Protein AF-A0A963Q8H7-F1 (afdb_monomer_lite)

Structure (mmCIF, N/CA/C/O backbone):
data_AF-A0A963Q8H7-F1
#
_entry.id   AF-A0A963Q8H7-F1
#
loop_
_atom_site.group_PDB
_atom_site.id
_atom_site.type_symbol
_atom_site.label_atom_id
_atom_site.label_alt_id
_atom_site.label_comp_id
_atom_site.label_asym_id
_atom_site.label_entity_id
_atom_site.label_seq_id
_atom_site.pdbx_PDB_ins_code
_atom_site.Cartn_x
_atom_site.Cartn_y
_atom_site.Cartn_z
_atom_site.occupancy
_atom_site.B_iso_or_equiv
_atom_site.auth_seq_id
_atom_site.auth_comp_id
_atom_site.auth_asym_id
_atom_site.auth_atom_id
_atom_site.pdbx_PDB_model_num
ATOM 1 N N . ALA A 1 1 ? 21.797 20.733 -35.782 1.00 61.09 1 ALA A N 1
ATOM 2 C CA . ALA A 1 1 ? 21.033 19.573 -36.287 1.00 61.09 1 ALA A CA 1
ATOM 3 C C . ALA A 1 1 ? 20.189 19.011 -35.148 1.00 61.09 1 ALA A C 1
ATOM 5 O O . ALA A 1 1 ? 20.706 18.896 -34.045 1.00 61.09 1 ALA A O 1
ATOM 6 N N . ARG A 1 2 ? 18.904 18.717 -35.375 1.00 67.19 2 ARG A N 1
ATOM 7 C CA . ARG A 1 2 ? 18.070 17.967 -34.422 1.00 67.19 2 ARG A CA 1
ATOM 8 C C . ARG A 1 2 ? 18.107 16.502 -34.843 1.00 67.19 2 ARG A C 1
ATOM 10 O O . ARG A 1 2 ? 17.808 16.221 -35.997 1.00 67.19 2 ARG A O 1
ATOM 17 N N . TYR A 1 3 ? 18.471 15.603 -33.937 1.00 66.19 3 TYR A N 1
ATOM 18 C CA . TYR A 1 3 ? 18.352 14.163 -34.153 1.00 66.19 3 TYR A CA 1
ATOM 19 C C . TYR A 1 3 ? 17.286 13.600 -33.209 1.00 66.19 3 TYR A C 1
ATOM 21 O O . TYR A 1 3 ? 16.987 14.189 -32.169 1.00 66.19 3 TYR A O 1
ATOM 29 N N . ARG A 1 4 ? 16.660 12.496 -33.613 1.00 74.50 4 ARG A N 1
ATOM 30 C CA . ARG A 1 4 ? 15.616 11.800 -32.858 1.00 74.50 4 ARG A CA 1
ATOM 31 C C . ARG A 1 4 ? 16.001 10.330 -32.808 1.00 74.50 4 ARG A C 1
ATOM 33 O O . ARG A 1 4 ? 16.216 9.732 -33.856 1.00 74.50 4 ARG A O 1
ATOM 40 N N . VAL A 1 5 ? 16.055 9.769 -31.606 1.00 76.94 5 VAL A N 1
ATOM 41 C CA . VAL A 1 5 ? 16.285 8.340 -31.380 1.00 76.94 5 VAL A CA 1
ATOM 42 C C . VAL A 1 5 ? 15.035 7.775 -30.724 1.00 76.94 5 VAL A C 1
ATOM 44 O O . VAL A 1 5 ? 14.536 8.333 -29.748 1.00 76.94 5 VAL A O 1
ATOM 47 N N . SER A 1 6 ? 14.499 6.697 -31.288 1.00 81.50 6 SER A N 1
ATOM 48 C CA . SER A 1 6 ? 13.361 5.976 -30.721 1.00 81.50 6 SER A CA 1
ATOM 49 C C . SER A 1 6 ? 13.864 4.696 -30.076 1.00 81.50 6 SER A C 1
ATOM 51 O O . SER A 1 6 ? 14.460 3.854 -30.744 1.00 81.50 6 SER A O 1
ATOM 53 N N . VAL A 1 7 ? 13.614 4.559 -28.777 1.00 82.88 7 VAL A N 1
ATOM 54 C CA . VAL A 1 7 ? 14.082 3.433 -27.968 1.00 82.88 7 VAL A CA 1
ATOM 55 C C . VAL A 1 7 ? 12.879 2.752 -27.352 1.00 82.88 7 VAL A C 1
ATOM 57 O O . VAL A 1 7 ? 11.980 3.408 -26.829 1.00 82.88 7 VAL A O 1
ATOM 60 N N . ARG A 1 8 ? 12.854 1.423 -27.429 1.00 85.00 8 ARG A N 1
ATOM 61 C CA . ARG A 1 8 ? 11.853 0.617 -26.741 1.00 85.00 8 ARG A CA 1
ATOM 62 C C . ARG A 1 8 ? 12.392 0.266 -25.366 1.00 85.00 8 ARG A C 1
ATOM 64 O O . ARG A 1 8 ? 13.394 -0.434 -25.275 1.00 85.00 8 ARG A O 1
ATOM 71 N N . LEU A 1 9 ? 11.711 0.724 -24.323 1.00 86.56 9 LEU A N 1
ATOM 72 C CA . LEU A 1 9 ? 12.026 0.331 -22.956 1.00 86.56 9 LEU A CA 1
ATOM 73 C C . LEU A 1 9 ? 11.605 -1.133 -22.736 1.00 86.56 9 LEU A C 1
ATOM 75 O O . LEU A 1 9 ? 10.442 -1.471 -22.996 1.00 86.56 9 LEU A O 1
ATOM 79 N N . PRO A 1 10 ? 12.525 -2.019 -22.312 1.00 84.50 10 PRO A N 1
ATOM 80 C CA . PRO A 1 10 ? 12.172 -3.360 -21.868 1.00 84.50 10 PRO A CA 1
ATOM 81 C C . PRO A 1 10 ? 11.196 -3.327 -20.689 1.00 84.50 10 PRO A C 1
ATOM 83 O O . PRO A 1 10 ? 11.166 -2.380 -19.904 1.00 84.50 10 PRO A O 1
ATOM 86 N N . ALA A 1 11 ? 10.410 -4.391 -20.539 1.00 81.81 11 ALA A N 1
ATOM 87 C CA . ALA A 1 11 ? 9.675 -4.598 -19.298 1.00 81.81 11 ALA A CA 1
ATOM 88 C C . ALA A 1 11 ? 10.663 -4.865 -18.148 1.00 81.81 11 ALA A C 1
ATOM 90 O O . ALA A 1 11 ? 11.698 -5.495 -18.361 1.00 81.81 11 ALA A O 1
ATOM 91 N N . ASN A 1 12 ? 10.304 -4.446 -16.932 1.00 80.62 12 ASN A N 1
ATOM 92 C CA . ASN A 1 12 ? 11.061 -4.700 -15.696 1.00 80.62 12 ASN A CA 1
ATOM 93 C C . ASN A 1 12 ? 12.449 -4.051 -15.630 1.00 80.62 12 ASN A C 1
ATOM 95 O O . ASN A 1 12 ? 13.342 -4.583 -14.966 1.00 80.62 12 ASN A O 1
ATOM 99 N N . LEU A 1 13 ? 12.616 -2.892 -16.273 1.00 87.81 13 LEU A N 1
ATOM 100 C CA . LEU A 1 13 ? 13.771 -2.043 -15.999 1.00 87.81 13 LEU A CA 1
ATOM 101 C C . LEU A 1 13 ? 13.852 -1.719 -14.510 1.00 87.81 13 LEU A C 1
ATOM 103 O O . LEU A 1 13 ? 12.840 -1.594 -13.812 1.00 87.81 13 LEU A O 1
ATOM 107 N N . ASN A 1 14 ? 15.078 -1.621 -14.034 1.00 86.31 14 ASN A N 1
ATOM 108 C CA . ASN A 1 14 ? 15.411 -1.292 -12.667 1.00 86.31 14 ASN A CA 1
ATOM 109 C C . ASN A 1 14 ? 16.048 0.085 -12.623 1.00 86.31 14 ASN A C 1
ATOM 111 O O . ASN A 1 14 ? 16.581 0.582 -13.618 1.00 86.31 14 ASN A O 1
ATOM 115 N N . ASP A 1 15 ? 16.010 0.666 -11.434 1.00 88.94 15 ASP A N 1
ATOM 116 C CA . ASP A 1 15 ? 16.819 1.833 -11.145 1.00 88.94 15 ASP A CA 1
ATOM 117 C C . ASP A 1 15 ? 18.302 1.523 -11.401 1.00 88.94 15 ASP A C 1
ATOM 119 O O . ASP A 1 15 ? 18.790 0.440 -11.059 1.00 88.94 15 ASP A O 1
ATOM 123 N N . GLY A 1 16 ? 18.989 2.444 -12.074 1.00 90.62 16 GLY A N 1
ATOM 124 C CA . GLY A 1 16 ? 20.396 2.319 -12.441 1.00 90.62 16 GLY A CA 1
ATOM 125 C C . GLY A 1 16 ? 20.690 1.443 -13.663 1.00 90.62 16 GLY A C 1
ATOM 126 O O . GLY A 1 16 ? 21.853 1.360 -14.062 1.00 90.62 16 GLY A O 1
ATOM 127 N N . ASP A 1 17 ? 19.691 0.808 -14.290 1.00 91.19 17 ASP A N 1
ATOM 128 C CA . ASP A 1 17 ? 19.922 0.057 -15.529 1.00 91.19 17 ASP A CA 1
ATOM 129 C C . ASP A 1 17 ? 20.422 1.001 -16.644 1.00 91.19 17 ASP A C 1
ATOM 131 O O . ASP A 1 17 ? 19.968 2.140 -16.782 1.00 91.19 17 ASP A O 1
ATOM 135 N N . VAL A 1 18 ? 21.353 0.513 -17.471 1.00 92.56 18 VAL A N 1
ATOM 136 C CA . VAL A 1 18 ? 21.887 1.250 -18.626 1.00 92.56 18 VAL A CA 1
ATOM 137 C C . VAL A 1 18 ? 21.478 0.544 -19.909 1.00 92.56 18 VAL A C 1
ATOM 139 O O . VAL A 1 18 ? 21.822 -0.616 -20.140 1.00 92.56 18 VAL A O 1
ATOM 142 N N . LEU A 1 19 ? 20.741 1.250 -20.763 1.00 90.69 19 LEU A N 1
ATOM 143 C CA . LEU A 1 19 ? 20.332 0.766 -22.074 1.00 90.69 19 LEU A CA 1
ATOM 144 C C . LEU A 1 19 ? 21.284 1.288 -23.142 1.00 90.69 19 LEU A C 1
ATOM 146 O O . LEU A 1 19 ? 21.326 2.488 -23.412 1.00 90.69 19 LEU A O 1
ATOM 150 N N . HIS A 1 20 ? 21.996 0.367 -23.786 1.00 89.88 20 HIS A N 1
ATOM 151 C CA . HIS A 1 20 ? 22.855 0.693 -24.913 1.00 89.88 20 HIS A CA 1
ATOM 152 C C . HIS A 1 20 ? 22.050 0.749 -26.215 1.00 89.88 20 HIS A C 1
ATOM 154 O O . HIS A 1 20 ? 21.402 -0.222 -26.617 1.00 89.88 20 HIS A O 1
ATOM 160 N N . VAL A 1 21 ? 22.122 1.884 -26.901 1.00 87.88 21 VAL A N 1
ATOM 161 C CA . VAL A 1 21 ? 21.469 2.126 -28.185 1.00 87.88 21 VAL A CA 1
ATOM 162 C C . VAL A 1 21 ? 22.545 2.384 -29.223 1.00 87.88 21 VAL A C 1
ATOM 164 O O . VAL A 1 21 ? 23.095 3.479 -29.321 1.00 87.88 21 VAL A O 1
ATOM 167 N N . GLY A 1 22 ? 22.848 1.352 -30.006 1.00 83.75 22 GLY A N 1
ATOM 168 C CA . GLY A 1 22 ? 23.806 1.453 -31.100 1.00 83.75 22 GLY A CA 1
ATOM 169 C C . GLY A 1 22 ? 23.342 2.401 -32.219 1.00 83.75 22 GLY A C 1
ATOM 170 O O . GLY A 1 22 ? 22.170 2.783 -32.285 1.00 83.75 22 GLY A O 1
ATOM 171 N N . PRO A 1 23 ? 24.248 2.760 -33.142 1.00 80.75 23 PRO A N 1
ATOM 172 C CA . PRO A 1 23 ? 23.927 3.636 -34.262 1.00 80.75 23 PRO A CA 1
ATOM 173 C C . PRO A 1 23 ? 22.827 3.036 -35.153 1.00 80.75 23 PRO A C 1
ATOM 175 O O . PRO A 1 23 ? 22.851 1.853 -35.501 1.00 80.75 23 PRO A O 1
ATOM 178 N N . GLN A 1 24 ? 21.869 3.869 -35.565 1.00 72.50 24 GLN A N 1
ATOM 179 C CA . GLN A 1 24 ? 20.769 3.484 -36.451 1.00 72.50 24 GLN A CA 1
ATOM 180 C C . GLN A 1 24 ? 21.033 3.971 -37.876 1.00 72.50 24 GLN A C 1
ATOM 182 O O . GLN A 1 24 ? 21.122 5.176 -38.137 1.00 72.50 24 GLN A O 1
ATOM 187 N N . ARG A 1 25 ? 21.098 3.027 -38.825 1.00 69.69 25 ARG A N 1
ATOM 188 C CA . ARG A 1 25 ? 21.249 3.330 -40.256 1.00 69.69 25 ARG A CA 1
ATOM 189 C C . ARG A 1 25 ? 20.146 4.297 -40.708 1.00 69.69 25 ARG A C 1
ATOM 191 O O . ARG A 1 25 ? 18.968 3.986 -40.584 1.00 69.69 25 ARG A O 1
ATOM 198 N N . GLY A 1 26 ? 20.541 5.460 -41.229 1.00 67.25 26 GLY A N 1
ATOM 199 C CA . GLY A 1 26 ? 19.621 6.490 -41.728 1.00 67.25 26 GLY A CA 1
ATOM 200 C C . GLY A 1 26 ? 19.047 7.452 -40.676 1.00 67.25 26 GLY A C 1
ATOM 201 O O . GLY A 1 26 ? 18.290 8.338 -41.059 1.00 67.25 26 GLY A O 1
ATOM 202 N N . ALA A 1 27 ? 19.407 7.324 -39.389 1.00 67.06 27 ALA A N 1
ATOM 203 C CA . ALA A 1 27 ? 18.910 8.205 -38.319 1.00 67.06 27 ALA A CA 1
ATOM 204 C C . ALA A 1 27 ? 20.017 8.806 -37.431 1.00 67.06 27 ALA A C 1
ATOM 206 O O . ALA A 1 27 ? 20.005 10.010 -37.181 1.00 67.06 27 ALA A O 1
ATOM 207 N N . SER A 1 28 ? 20.978 7.996 -36.967 1.00 67.56 28 SER A N 1
ATOM 208 C CA . SER A 1 28 ? 22.101 8.448 -36.131 1.00 67.56 28 SER A CA 1
ATOM 209 C C . SER A 1 28 ? 23.334 7.572 -36.349 1.00 67.56 28 SER A C 1
ATOM 211 O O . SER A 1 28 ? 23.240 6.346 -36.360 1.00 67.56 28 SER A O 1
ATOM 213 N N . THR A 1 29 ? 24.501 8.198 -36.486 1.00 74.94 29 THR A N 1
ATOM 214 C CA . THR A 1 29 ? 25.810 7.522 -36.518 1.00 74.94 29 THR A CA 1
ATOM 215 C C . THR A 1 29 ? 26.434 7.372 -35.128 1.00 74.94 29 THR A C 1
ATOM 217 O O . THR A 1 29 ? 27.508 6.788 -35.010 1.00 74.94 29 THR A O 1
ATOM 220 N N . VAL A 1 30 ? 25.779 7.889 -34.084 1.00 82.44 30 VAL A N 1
ATOM 221 C CA . VAL A 1 30 ? 26.279 7.935 -32.706 1.00 82.44 30 VAL A CA 1
ATOM 222 C C . VAL A 1 30 ? 25.540 6.897 -31.863 1.00 82.44 30 VAL A C 1
ATOM 224 O O . VAL A 1 30 ? 24.318 6.775 -31.964 1.00 82.44 30 VAL A O 1
ATOM 227 N N . ALA A 1 31 ? 26.289 6.148 -31.053 1.00 85.50 31 ALA A N 1
ATOM 228 C CA . ALA A 1 31 ? 25.726 5.281 -30.025 1.00 85.50 31 ALA A CA 1
ATOM 229 C C . ALA A 1 31 ? 25.378 6.100 -28.773 1.00 85.50 31 ALA A C 1
ATOM 231 O O . ALA A 1 31 ? 26.067 7.069 -28.451 1.00 85.50 31 ALA A O 1
ATOM 232 N N . HIS A 1 32 ? 24.330 5.701 -28.063 1.00 86.56 32 HIS A N 1
ATOM 233 C CA . HIS A 1 32 ? 23.872 6.362 -26.849 1.00 86.56 32 HIS A CA 1
ATOM 234 C C . HIS A 1 32 ? 23.721 5.354 -25.718 1.00 86.56 32 HIS A C 1
ATOM 236 O O . HIS A 1 32 ? 23.160 4.281 -25.925 1.00 86.56 32 HIS A O 1
ATOM 242 N N . ASP A 1 33 ? 24.146 5.749 -24.525 1.00 91.19 33 ASP A N 1
ATOM 243 C CA . ASP A 1 33 ? 23.824 5.048 -23.291 1.00 91.19 33 ASP A CA 1
ATOM 244 C C . ASP A 1 33 ? 22.714 5.815 -22.577 1.00 91.19 33 ASP A C 1
ATOM 246 O O . ASP A 1 33 ? 22.796 7.031 -22.384 1.00 91.19 33 ASP A O 1
ATOM 250 N N . ILE A 1 34 ? 21.640 5.111 -22.234 1.00 90.38 34 ILE A N 1
ATOM 251 C CA . ILE A 1 34 ? 20.488 5.679 -21.538 1.00 90.38 34 ILE A CA 1
ATOM 252 C C . ILE A 1 34 ? 20.473 5.115 -20.129 1.00 90.38 34 ILE A C 1
ATOM 254 O O . ILE A 1 34 ? 20.255 3.921 -19.942 1.00 90.38 34 ILE A O 1
ATOM 258 N N . HIS A 1 35 ? 20.679 5.991 -19.152 1.00 93.25 35 HIS A N 1
ATOM 259 C CA . HIS A 1 35 ? 20.573 5.662 -17.738 1.00 93.25 35 HIS A CA 1
ATOM 260 C C . HIS A 1 35 ? 19.110 5.727 -17.303 1.00 93.25 35 HIS A C 1
ATOM 262 O O . HIS A 1 35 ? 18.417 6.709 -17.580 1.00 93.25 35 HIS A O 1
ATOM 268 N N . VAL A 1 36 ? 18.642 4.672 -16.646 1.00 92.31 36 VAL A N 1
ATOM 269 C CA . VAL A 1 36 ? 17.283 4.578 -16.122 1.00 92.31 36 VAL A CA 1
ATOM 270 C C . VAL A 1 36 ? 17.281 4.993 -14.657 1.00 92.31 36 VAL A C 1
ATOM 272 O O . VAL A 1 36 ? 18.035 4.451 -13.856 1.00 92.31 36 VAL A O 1
ATOM 275 N N . GLU A 1 37 ? 16.394 5.920 -14.316 1.00 92.19 37 GLU A N 1
ATOM 276 C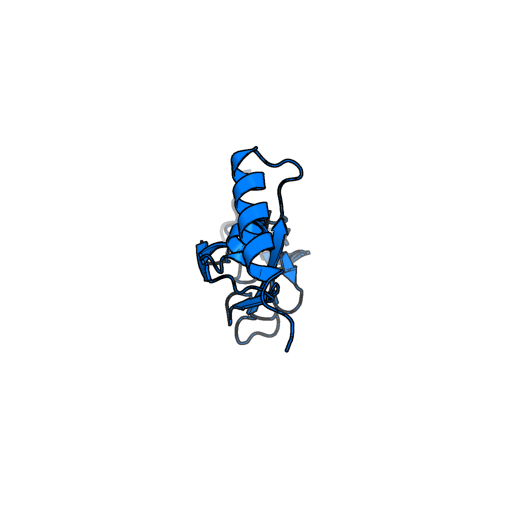 CA . GLU A 1 37 ? 16.085 6.293 -12.938 1.00 92.19 37 GLU A CA 1
ATOM 277 C C . GLU A 1 37 ? 14.611 5.979 -12.670 1.00 92.19 37 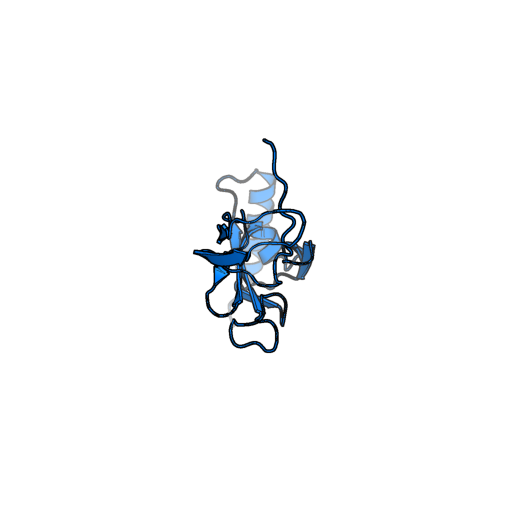GLU A C 1
ATOM 279 O O . GLU A 1 37 ? 13.726 6.371 -13.443 1.00 92.19 37 GLU A O 1
ATOM 284 N N . VAL A 1 38 ? 14.339 5.242 -11.596 1.00 89.62 38 VAL A N 1
ATOM 285 C CA . VAL A 1 38 ? 12.981 4.927 -11.152 1.00 89.62 38 VAL A CA 1
ATOM 286 C C . VAL A 1 38 ? 12.622 5.861 -10.010 1.00 89.62 38 VAL A C 1
ATOM 288 O O . VAL A 1 38 ? 13.148 5.767 -8.905 1.00 89.62 38 VAL A O 1
ATOM 291 N N . LEU A 1 39 ? 11.670 6.750 -10.276 1.00 91.94 39 LEU A N 1
ATOM 292 C CA . LEU A 1 39 ? 11.205 7.693 -9.270 1.00 91.94 39 LEU A CA 1
ATOM 293 C C . LEU A 1 39 ? 10.453 6.973 -8.136 1.00 91.94 39 LEU A C 1
ATOM 295 O O . LEU A 1 39 ? 9.660 6.062 -8.410 1.00 91.94 39 LEU A O 1
ATOM 299 N N . PRO A 1 40 ? 10.627 7.407 -6.874 1.00 91.75 40 PRO A N 1
ATOM 300 C CA . PRO A 1 40 ? 9.867 6.873 -5.751 1.00 91.75 40 PRO A CA 1
ATOM 301 C C . PRO A 1 40 ? 8.357 7.026 -5.958 1.00 91.75 40 PRO A C 1
ATOM 303 O O . PRO A 1 40 ? 7.869 8.095 -6.330 1.00 91.75 40 PRO A O 1
ATOM 306 N N . HIS A 1 41 ? 7.602 5.968 -5.664 1.00 92.88 41 HIS A N 1
ATOM 307 C CA . HIS A 1 41 ? 6.143 6.019 -5.651 1.00 92.88 41 HIS A CA 1
ATOM 308 C C . HIS A 1 41 ? 5.625 6.310 -4.236 1.00 92.88 41 HIS A C 1
ATOM 310 O O . HIS A 1 41 ? 6.213 5.882 -3.246 1.00 92.88 41 HIS A O 1
ATOM 316 N N . ALA A 1 42 ? 4.490 7.009 -4.131 1.00 90.50 42 ALA A N 1
ATOM 317 C CA . ALA A 1 42 ? 3.960 7.498 -2.854 1.00 90.50 42 ALA A CA 1
ATOM 318 C C . ALA A 1 42 ? 3.638 6.388 -1.836 1.00 90.50 42 ALA A C 1
ATOM 320 O O . ALA A 1 42 ? 3.690 6.617 -0.632 1.00 90.50 42 ALA A O 1
ATOM 321 N N . SER A 1 43 ? 3.270 5.201 -2.319 1.00 91.12 43 SER A N 1
ATOM 322 C CA . SER A 1 43 ? 2.784 4.100 -1.477 1.00 91.12 43 SER A CA 1
ATOM 323 C C . SER A 1 43 ? 3.304 2.718 -1.864 1.00 91.12 43 SER A C 1
ATOM 325 O O . SER A 1 43 ? 2.971 1.753 -1.186 1.00 91.12 43 SER A O 1
ATOM 327 N N . LEU A 1 44 ? 4.077 2.599 -2.949 1.00 95.94 44 LEU A N 1
ATOM 328 C CA . LEU A 1 44 ? 4.559 1.312 -3.456 1.00 95.94 44 LEU A CA 1
ATOM 329 C C . LEU A 1 44 ? 6.079 1.353 -3.518 1.00 95.94 44 LEU A C 1
ATOM 331 O O . LEU A 1 44 ? 6.654 2.222 -4.164 1.00 95.94 44 LEU A O 1
ATOM 335 N N . VAL A 1 45 ? 6.722 0.403 -2.860 1.00 95.44 45 VAL A N 1
ATOM 336 C CA . VAL A 1 45 ? 8.174 0.261 -2.853 1.00 95.44 45 VAL A CA 1
ATOM 337 C C . VAL A 1 45 ? 8.500 -1.083 -3.472 1.00 95.44 45 VAL A C 1
ATOM 339 O O . VAL A 1 45 ? 7.963 -2.104 -3.052 1.00 95.44 45 VAL A O 1
ATOM 342 N N . ARG A 1 46 ? 9.340 -1.080 -4.504 1.00 93.31 46 ARG A N 1
ATOM 343 C CA . ARG A 1 46 ? 9.848 -2.308 -5.108 1.00 93.31 46 ARG A CA 1
ATOM 344 C C . ARG A 1 46 ? 11.101 -2.740 -4.354 1.00 93.31 46 ARG A C 1
ATOM 346 O O . ARG A 1 46 ? 12.030 -1.951 -4.233 1.00 93.31 46 ARG A O 1
ATOM 353 N N . GLU A 1 47 ? 11.107 -3.981 -3.898 1.00 92.19 47 GLU A N 1
ATOM 354 C CA . GLU A 1 47 ? 12.254 -4.643 -3.282 1.00 92.19 47 GLU A CA 1
ATOM 355 C C . GLU A 1 47 ? 13.079 -5.387 -4.357 1.00 92.19 47 GLU A C 1
ATOM 357 O O . GLU A 1 47 ? 12.601 -5.646 -5.471 1.00 92.19 47 GLU A O 1
ATOM 362 N N . ASP A 1 48 ? 14.323 -5.749 -4.032 1.00 88.19 48 ASP A N 1
ATOM 363 C CA . ASP A 1 48 ? 15.281 -6.339 -4.985 1.00 88.19 48 ASP A CA 1
ATOM 364 C C . ASP A 1 48 ? 14.829 -7.687 -5.574 1.00 88.19 48 ASP A C 1
ATOM 366 O O . ASP A 1 48 ? 15.121 -8.002 -6.733 1.00 88.19 48 ASP A O 1
ATOM 370 N N . ASP A 1 49 ? 14.087 -8.479 -4.798 1.00 90.69 49 ASP A N 1
ATOM 371 C CA . ASP A 1 49 ? 13.542 -9.778 -5.211 1.00 90.69 49 ASP A CA 1
ATOM 372 C C . ASP A 1 49 ? 12.293 -9.658 -6.109 1.00 90.69 49 ASP A C 1
ATOM 374 O O . ASP A 1 49 ? 11.782 -10.660 -6.613 1.00 90.69 49 ASP A O 1
ATOM 378 N N . GLY A 1 50 ? 11.827 -8.429 -6.353 1.00 92.06 50 GLY A N 1
ATOM 379 C CA . GLY A 1 50 ? 10.619 -8.120 -7.110 1.00 92.06 50 GLY A CA 1
ATOM 380 C C . GLY A 1 50 ? 9.373 -7.934 -6.245 1.00 92.06 50 GLY A C 1
ATOM 381 O O . GLY A 1 50 ? 8.343 -7.511 -6.779 1.00 92.06 50 GLY A O 1
ATOM 382 N N . THR A 1 51 ? 9.438 -8.199 -4.938 1.00 95.81 51 THR A N 1
ATOM 383 C CA . THR A 1 51 ? 8.332 -7.953 -4.008 1.00 95.81 51 THR A CA 1
ATOM 384 C C . THR A 1 51 ? 7.944 -6.478 -4.037 1.00 95.81 51 THR A C 1
ATOM 386 O O . THR A 1 51 ? 8.794 -5.591 -4.111 1.00 95.81 51 THR A O 1
ATOM 389 N N . VAL A 1 52 ? 6.643 -6.195 -3.985 1.00 96.62 52 VAL A N 1
ATOM 390 C CA . VAL A 1 52 ? 6.146 -4.821 -3.850 1.00 96.62 52 VAL A CA 1
ATOM 391 C C . VAL A 1 52 ? 5.608 -4.628 -2.448 1.00 96.62 52 VAL A C 1
ATOM 393 O O . VAL A 1 52 ? 4.619 -5.244 -2.065 1.00 96.62 52 VAL A O 1
ATOM 396 N N . ARG A 1 53 ? 6.229 -3.753 -1.670 1.00 97.69 53 ARG A N 1
ATOM 397 C CA . ARG A 1 53 ? 5.760 -3.391 -0.339 1.00 97.69 53 ARG A CA 1
ATOM 398 C C . ARG A 1 53 ? 4.864 -2.162 -0.406 1.00 97.69 53 ARG A C 1
ATOM 400 O O . ARG A 1 53 ? 5.193 -1.172 -1.055 1.00 97.69 53 ARG A O 1
ATOM 407 N N . CYS A 1 54 ? 3.736 -2.220 0.291 1.00 97.44 54 CYS A N 1
ATOM 408 C CA . CYS A 1 54 ? 2.802 -1.113 0.427 1.00 97.44 54 CYS A CA 1
ATOM 409 C C . CYS A 1 54 ? 2.461 -0.899 1.896 1.00 97.44 54 CYS A C 1
ATOM 411 O O . CYS A 1 54 ? 1.793 -1.734 2.498 1.00 97.44 54 CYS A O 1
ATOM 413 N N . GLU A 1 55 ? 2.907 0.210 2.476 1.00 97.00 55 GLU A N 1
ATOM 414 C CA . GLU A 1 55 ? 2.494 0.605 3.821 1.00 97.00 55 GLU A CA 1
ATOM 415 C C . GLU A 1 55 ? 1.297 1.549 3.720 1.00 97.00 55 GLU A C 1
ATOM 417 O O . GLU A 1 55 ? 1.378 2.606 3.091 1.00 97.00 55 GLU A O 1
ATOM 422 N N . LEU A 1 56 ? 0.170 1.149 4.307 1.00 96.12 56 LEU A N 1
ATOM 423 C CA . LEU A 1 56 ? -1.099 1.845 4.153 1.00 96.12 56 LEU A CA 1
ATOM 424 C C . LEU A 1 56 ? -1.678 2.210 5.524 1.00 96.12 56 LEU A C 1
ATOM 426 O O . LEU A 1 56 ? -2.164 1.332 6.245 1.00 96.12 56 LEU A O 1
ATOM 430 N N . PRO A 1 57 ? -1.662 3.500 5.897 1.00 96.44 57 PRO A N 1
ATOM 431 C CA . PRO A 1 57 ? -2.423 3.988 7.035 1.00 96.44 57 PRO A CA 1
ATOM 432 C C . PRO A 1 57 ? -3.921 3.806 6.782 1.00 96.44 57 PRO A C 1
ATOM 434 O O . PRO A 1 57 ? -4.431 4.225 5.744 1.00 96.44 57 PRO A O 1
ATOM 437 N N . VAL A 1 58 ? -4.633 3.203 7.733 1.00 96.25 58 VAL A N 1
ATOM 438 C CA . VAL A 1 58 ? -6.083 2.968 7.626 1.00 96.25 58 VAL A CA 1
ATOM 439 C C . VAL A 1 58 ? -6.808 3.482 8.859 1.00 96.25 58 VAL A C 1
ATOM 441 O O . VAL A 1 58 ? -6.210 3.621 9.927 1.00 96.25 58 VAL A O 1
ATOM 444 N N . ASP A 1 59 ? -8.114 3.706 8.734 1.00 96.50 59 ASP A N 1
ATOM 445 C CA . ASP A 1 59 ? -8.976 3.959 9.886 1.00 96.50 59 ASP A CA 1
ATOM 446 C C . ASP A 1 59 ? -8.940 2.747 10.835 1.00 96.50 59 ASP A C 1
ATOM 448 O O . ASP A 1 59 ? -9.333 1.628 10.485 1.00 96.50 59 ASP A O 1
ATOM 452 N N . GLY A 1 60 ? -8.442 2.969 12.051 1.00 96.38 60 GLY A N 1
ATOM 453 C CA . GLY A 1 60 ? -8.295 1.925 13.052 1.00 96.38 60 GLY A CA 1
ATOM 454 C C . GLY A 1 60 ? -9.626 1.352 13.532 1.00 96.38 60 GLY A C 1
ATOM 455 O O . GLY A 1 60 ? -9.701 0.154 13.803 1.00 96.38 60 GLY A O 1
ATOM 456 N N . PHE A 1 61 ? -10.700 2.142 13.576 1.00 95.00 61 PHE A N 1
ATOM 457 C CA . PHE A 1 61 ? -12.036 1.636 13.893 1.00 95.00 61 PHE A CA 1
ATOM 458 C C . PHE A 1 61 ? -12.589 0.780 12.754 1.00 95.00 61 PHE A C 1
ATOM 460 O O . PHE A 1 61 ? -13.216 -0.247 13.015 1.00 95.00 61 PHE A O 1
ATOM 467 N N . ALA A 1 62 ? -12.318 1.143 11.497 1.00 95.38 62 ALA A N 1
ATOM 468 C CA . ALA A 1 62 ? -12.670 0.317 10.343 1.00 95.38 62 ALA A CA 1
ATOM 469 C C . ALA A 1 62 ? -11.920 -1.028 10.355 1.00 95.38 62 ALA A C 1
ATOM 471 O O . ALA A 1 62 ? -12.531 -2.070 10.104 1.00 95.38 62 ALA A O 1
ATOM 472 N N . TRP A 1 63 ? -10.634 -1.026 10.724 1.00 97.50 63 TRP A N 1
ATOM 473 C CA . TRP A 1 63 ? -9.843 -2.245 10.925 1.00 97.50 63 TRP A CA 1
ATOM 474 C C . TRP A 1 63 ? -10.400 -3.112 12.062 1.00 97.50 63 TRP A C 1
ATOM 476 O O . TRP A 1 63 ? -10.664 -4.297 11.859 1.00 97.50 63 TRP A O 1
ATOM 486 N N . VAL A 1 64 ? -10.695 -2.516 13.225 1.00 95.12 64 VAL A N 1
ATOM 487 C CA . VAL A 1 64 ? -11.372 -3.208 14.339 1.00 95.12 64 VAL A CA 1
ATOM 488 C C . VAL A 1 64 ? -12.755 -3.719 13.924 1.00 95.12 64 VAL A C 1
ATOM 490 O O . VAL A 1 64 ? -13.231 -4.707 14.469 1.00 95.12 64 VAL A O 1
ATOM 493 N N . ALA A 1 65 ? -13.429 -3.102 12.960 1.00 95.12 65 ALA A N 1
ATOM 494 C CA . ALA A 1 65 ? -14.728 -3.550 12.464 1.00 95.12 65 ALA A CA 1
ATOM 495 C C . ALA A 1 65 ? -14.639 -4.539 11.283 1.00 95.12 65 ALA A C 1
ATOM 497 O O . ALA A 1 65 ? -15.678 -4.863 10.710 1.00 95.12 65 ALA A O 1
ATOM 498 N N . ASN A 1 66 ? -13.443 -5.032 10.927 1.00 97.25 66 ASN A N 1
ATOM 499 C CA . ASN A 1 66 ? -13.205 -5.915 9.776 1.00 97.25 66 ASN A CA 1
ATOM 500 C C . ASN A 1 66 ? -13.787 -5.363 8.457 1.00 97.25 66 ASN A C 1
ATOM 502 O O . ASN A 1 66 ? -14.403 -6.088 7.671 1.00 97.25 66 ASN A O 1
ATOM 506 N N . ARG A 1 67 ? -13.685 -4.048 8.231 1.00 97.38 67 ARG A N 1
ATOM 507 C CA . ARG A 1 67 ? -14.195 -3.421 7.003 1.00 97.38 67 ARG A CA 1
ATOM 508 C C . ARG A 1 67 ? -13.330 -3.774 5.798 1.00 97.38 67 ARG A C 1
ATOM 510 O O . ARG A 1 67 ? -12.163 -4.118 5.925 1.00 97.38 67 ARG A O 1
ATOM 517 N N . THR A 1 68 ? -13.913 -3.664 4.613 1.00 97.94 68 THR A N 1
ATOM 518 C CA . THR A 1 68 ? -13.163 -3.741 3.355 1.00 97.94 68 THR A CA 1
ATOM 519 C C . THR A 1 68 ? -12.702 -2.345 2.957 1.00 97.94 68 THR A C 1
ATOM 521 O O . THR A 1 68 ? -13.465 -1.392 3.107 1.00 97.94 68 THR A O 1
ATOM 524 N N . ILE A 1 69 ? -11.468 -2.233 2.474 1.00 96.50 69 ILE A N 1
ATOM 525 C CA . ILE A 1 69 ? -10.877 -0.993 1.961 1.00 96.50 69 ILE A CA 1
ATOM 526 C C . ILE A 1 69 ? -10.296 -1.223 0.569 1.00 96.50 69 ILE A C 1
ATOM 528 O O . ILE A 1 69 ? -9.997 -2.361 0.214 1.00 96.50 69 ILE A O 1
ATOM 532 N N . ASP A 1 70 ? -10.072 -0.151 -0.181 1.00 96.81 70 ASP A N 1
ATOM 533 C CA . ASP A 1 70 ? -9.318 -0.214 -1.430 1.00 96.81 70 ASP A CA 1
ATOM 534 C C . ASP A 1 70 ? -7.826 0.001 -1.165 1.00 96.81 70 ASP A C 1
ATOM 536 O O . ASP A 1 70 ? -7.427 0.927 -0.455 1.00 96.81 70 ASP A O 1
ATOM 540 N N . ILE A 1 71 ? -6.995 -0.858 -1.750 1.00 96.25 71 ILE A N 1
ATOM 541 C CA . ILE A 1 71 ? -5.536 -0.804 -1.655 1.00 96.25 71 ILE A CA 1
ATOM 542 C C . ILE A 1 71 ? -4.912 -0.554 -3.033 1.00 96.25 71 ILE A C 1
ATOM 544 O O . ILE A 1 71 ? -5.408 -1.077 -4.035 1.00 96.25 71 ILE A O 1
ATOM 548 N N . PRO A 1 72 ? -3.821 0.224 -3.126 1.00 96.12 72 PRO A N 1
ATOM 549 C CA . PRO A 1 72 ? -3.121 0.416 -4.388 1.00 96.12 72 PRO A CA 1
ATOM 550 C C . PRO A 1 72 ? -2.351 -0.854 -4.761 1.00 96.12 72 PRO A C 1
ATOM 552 O O . PRO A 1 72 ? -1.684 -1.450 -3.919 1.00 96.12 72 PRO A O 1
ATOM 555 N N . THR A 1 73 ? -2.397 -1.243 -6.031 1.00 95.38 73 THR A N 1
ATOM 556 C CA . THR A 1 73 ? -1.552 -2.298 -6.612 1.00 95.38 73 THR A CA 1
ATOM 557 C C . THR A 1 73 ? -0.910 -1.786 -7.900 1.00 95.38 73 THR A C 1
ATOM 559 O O . THR A 1 73 ? -1.321 -0.754 -8.437 1.00 95.38 73 THR A O 1
ATOM 562 N N . LEU A 1 74 ? 0.048 -2.532 -8.460 1.00 92.50 74 LEU A N 1
ATOM 563 C CA . LEU A 1 74 ? 0.618 -2.220 -9.780 1.00 92.50 74 LEU A CA 1
ATOM 564 C C . LEU A 1 74 ? -0.427 -2.207 -10.913 1.00 92.50 74 LEU A C 1
ATOM 566 O O . LEU A 1 74 ? -0.167 -1.661 -11.983 1.00 92.50 74 LEU A O 1
ATOM 570 N N . ARG A 1 75 ? -1.599 -2.824 -10.701 1.00 90.00 75 ARG A N 1
ATOM 571 C CA . ARG A 1 75 ? -2.670 -2.979 -11.699 1.00 90.00 75 ARG A CA 1
ATOM 572 C C . ARG A 1 75 ? -3.885 -2.083 -11.433 1.00 90.00 75 ARG A C 1
ATOM 574 O O . ARG A 1 75 ? -4.887 -2.210 -12.130 1.00 90.00 75 ARG A O 1
ATOM 581 N N . GLY A 1 76 ? -3.801 -1.190 -10.448 1.00 92.56 76 GLY A N 1
ATOM 582 C CA . GLY A 1 76 ? -4.908 -0.345 -9.997 1.00 92.56 76 GLY A CA 1
ATOM 583 C C . GLY A 1 76 ? -5.361 -0.676 -8.576 1.00 92.56 76 GLY A C 1
ATOM 584 O O . GLY A 1 76 ? -4.699 -1.421 -7.855 1.00 92.56 76 GLY A O 1
ATOM 585 N N . ALA A 1 77 ? -6.474 -0.089 -8.147 1.00 94.88 77 ALA A N 1
ATOM 586 C CA . ALA A 1 77 ? -7.021 -0.356 -6.823 1.00 94.88 77 ALA A CA 1
ATOM 587 C C . ALA A 1 77 ? -7.636 -1.765 -6.745 1.00 94.88 77 ALA A C 1
ATOM 589 O O . ALA A 1 77 ? -8.280 -2.221 -7.690 1.00 94.88 77 ALA A O 1
ATOM 590 N N . GLN A 1 78 ? -7.455 -2.439 -5.612 1.00 95.56 78 GLN A N 1
ATOM 591 C CA . GLN A 1 78 ? -8.064 -3.735 -5.314 1.00 95.56 78 GLN A CA 1
ATOM 592 C C . GLN A 1 78 ? -8.719 -3.692 -3.933 1.00 95.56 78 GLN A C 1
ATOM 594 O O . GLN A 1 78 ? -8.167 -3.105 -3.009 1.00 95.56 78 GLN A O 1
ATOM 599 N N . ALA A 1 79 ? -9.864 -4.350 -3.766 1.00 97.31 79 ALA A N 1
ATOM 600 C CA . ALA A 1 79 ? -10.507 -4.463 -2.464 1.00 97.31 79 ALA A CA 1
ATOM 601 C C . ALA A 1 79 ? -9.743 -5.438 -1.543 1.00 97.31 79 ALA A C 1
ATOM 603 O O . ALA A 1 79 ? -9.389 -6.549 -1.947 1.00 97.31 79 ALA A O 1
ATOM 604 N N . LEU A 1 80 ? -9.532 -5.040 -0.289 1.00 97.12 80 LEU A N 1
ATOM 605 C CA . LEU A 1 80 ? -8.922 -5.835 0.773 1.00 97.12 80 LEU A CA 1
ATOM 606 C C . LEU A 1 80 ? -9.840 -5.860 1.997 1.00 97.12 80 LEU A C 1
ATOM 608 O O . LEU A 1 80 ? -10.108 -4.828 2.614 1.00 97.12 80 LEU A O 1
ATOM 612 N N . GLY A 1 81 ? -10.308 -7.051 2.368 1.00 97.56 81 GLY A N 1
ATOM 613 C CA . GLY A 1 81 ? -11.064 -7.260 3.601 1.00 97.56 81 GLY A CA 1
ATOM 614 C C . GLY A 1 81 ? -10.139 -7.262 4.814 1.00 97.56 81 GLY A C 1
ATOM 615 O O . GLY A 1 81 ? -9.399 -8.224 5.014 1.00 97.56 81 GLY A O 1
ATOM 616 N N . LEU A 1 82 ? -10.198 -6.219 5.644 1.00 97.00 82 LEU A N 1
ATOM 617 C CA . LEU A 1 82 ? -9.391 -6.138 6.857 1.00 97.00 82 LEU A CA 1
ATOM 618 C C . LEU A 1 82 ? -9.804 -7.224 7.853 1.00 97.00 82 LEU A C 1
ATOM 620 O O . LEU A 1 82 ? -10.991 -7.454 8.082 1.00 97.00 82 LEU A O 1
ATOM 624 N N . GLN A 1 83 ? -8.812 -7.856 8.470 1.00 95.62 83 GLN A N 1
ATOM 625 C CA . GLN A 1 83 ? -8.975 -8.805 9.561 1.00 95.62 83 GLN A CA 1
ATOM 626 C C . GLN A 1 83 ? -8.326 -8.232 10.823 1.00 95.62 83 GLN A C 1
ATOM 628 O O . GLN A 1 83 ? -7.125 -7.945 10.848 1.00 95.62 83 GLN A O 1
ATOM 633 N N . ARG A 1 84 ? -9.116 -8.070 11.890 1.00 89.94 84 ARG A N 1
ATOM 634 C CA . ARG A 1 84 ? -8.608 -7.687 13.213 1.00 89.94 84 ARG A CA 1
ATOM 635 C C . ARG A 1 84 ? -7.506 -8.667 13.627 1.00 89.94 84 ARG A C 1
ATOM 637 O O . ARG A 1 84 ? -7.654 -9.875 13.468 1.00 89.94 84 ARG A O 1
ATOM 644 N N . GLY A 1 85 ? -6.409 -8.149 14.165 1.00 92.94 85 GLY A N 1
ATOM 645 C CA . GLY A 1 85 ? -5.237 -8.951 14.534 1.00 92.94 85 GLY A CA 1
ATOM 646 C C . GLY A 1 85 ? -4.277 -9.264 13.380 1.00 92.94 85 GLY A C 1
ATOM 647 O O . GLY A 1 85 ? -3.169 -9.720 13.642 1.00 92.94 85 GLY A O 1
ATOM 648 N N . GLN A 1 86 ? -4.638 -8.959 12.128 1.00 96.69 86 GLN A N 1
ATOM 649 C CA . GLN A 1 86 ? -3.752 -9.087 10.972 1.00 96.69 86 GLN A CA 1
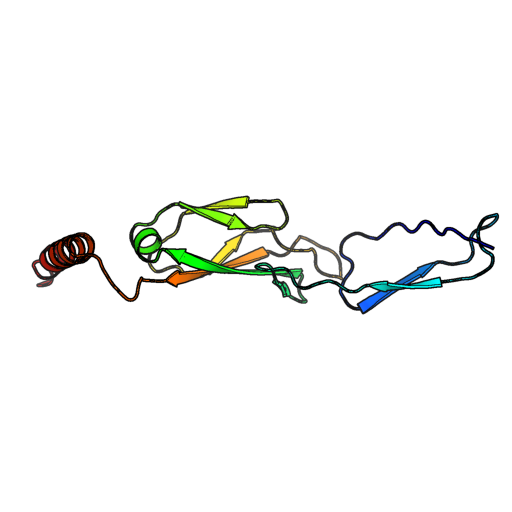ATOM 650 C C . GLN A 1 86 ? -3.402 -7.710 10.402 1.00 96.69 86 GLN A C 1
ATOM 652 O O . GLN A 1 86 ? -4.268 -6.934 9.982 1.00 96.69 86 GLN A O 1
ATOM 657 N N . VAL A 1 87 ? -2.102 -7.430 10.359 1.00 97.06 87 VAL A N 1
ATOM 658 C CA . VAL A 1 87 ? -1.543 -6.187 9.804 1.00 97.06 87 VAL A CA 1
ATOM 659 C C . VAL A 1 87 ? -0.754 -6.412 8.517 1.00 97.06 87 VAL A C 1
ATOM 661 O O . VAL A 1 87 ? -0.491 -5.454 7.807 1.00 97.06 87 VAL A O 1
ATOM 664 N N . MET A 1 88 ? -0.414 -7.657 8.173 1.00 97.88 88 MET A N 1
ATOM 665 C CA . MET A 1 88 ? 0.319 -7.994 6.948 1.00 97.88 88 MET A CA 1
ATOM 666 C C . MET A 1 88 ? -0.512 -8.907 6.050 1.00 97.88 88 MET A C 1
ATOM 668 O O . MET A 1 88 ? -1.029 -9.927 6.507 1.00 97.88 88 MET A O 1
ATOM 672 N N . TYR A 1 89 ? -0.614 -8.558 4.770 1.00 97.94 89 TYR A N 1
ATOM 673 C CA . TYR A 1 89 ? -1.344 -9.311 3.750 1.00 97.94 89 TYR A CA 1
ATOM 674 C C . TYR A 1 89 ? -0.424 -9.543 2.552 1.00 97.94 89 TYR A C 1
ATOM 676 O O . TYR A 1 89 ? 0.164 -8.588 2.050 1.00 97.94 89 TYR A O 1
ATOM 684 N N . SER A 1 90 ? -0.309 -10.791 2.087 1.00 97.56 90 SER A N 1
ATOM 685 C CA . SER A 1 90 ? 0.415 -11.114 0.850 1.00 97.56 90 SER A CA 1
ATOM 686 C C . SER A 1 90 ? -0.572 -11.301 -0.296 1.00 97.56 90 SER A C 1
ATOM 688 O O . SER A 1 90 ? -1.493 -12.115 -0.197 1.00 97.56 90 SER A O 1
ATOM 690 N N . LEU A 1 91 ? -0.388 -10.556 -1.383 1.00 96.69 91 LEU A N 1
ATOM 691 C CA . LEU A 1 91 ? -1.166 -10.679 -2.610 1.00 96.69 91 LEU A CA 1
ATOM 692 C C . LEU A 1 91 ? -0.323 -11.392 -3.659 1.00 96.69 91 LEU A C 1
ATOM 694 O O . LEU A 1 91 ? 0.612 -10.822 -4.231 1.00 96.69 91 LEU A O 1
ATOM 698 N N . ALA A 1 92 ? -0.689 -12.643 -3.911 1.00 96.06 92 ALA A N 1
ATOM 699 C CA . ALA A 1 92 ? 0.080 -13.526 -4.765 1.00 96.06 92 ALA A CA 1
ATOM 700 C C . ALA A 1 92 ? 0.242 -12.967 -6.190 1.00 96.06 92 ALA A C 1
ATOM 702 O O . ALA A 1 92 ? -0.750 -12.694 -6.870 1.00 96.06 92 ALA A O 1
ATOM 703 N N . GLY A 1 93 ? 1.483 -12.850 -6.668 1.00 94.81 93 GLY A N 1
ATOM 704 C CA . GLY A 1 93 ? 1.781 -12.458 -8.053 1.00 94.81 93 GLY A CA 1
ATOM 705 C C . GLY A 1 93 ? 1.455 -11.003 -8.427 1.00 94.81 93 GLY A C 1
ATOM 706 O O . GLY A 1 93 ? 1.339 -10.696 -9.618 1.00 94.81 93 GLY A O 1
ATOM 707 N N . GLN A 1 94 ? 1.273 -10.124 -7.438 1.00 95.62 94 GLN A N 1
ATOM 708 C CA . GLN A 1 94 ? 1.050 -8.683 -7.641 1.00 95.62 94 GLN A CA 1
ATOM 709 C C . GLN A 1 94 ? 2.343 -7.845 -7.594 1.00 95.62 94 GLN A C 1
ATOM 711 O O . GLN A 1 94 ? 2.278 -6.621 -7.694 1.00 95.62 94 GLN A O 1
ATOM 716 N N . GLY A 1 95 ? 3.507 -8.484 -7.464 1.00 94.62 95 GLY A N 1
ATOM 717 C CA . GLY A 1 95 ? 4.822 -7.856 -7.568 1.00 94.62 95 GLY A CA 1
ATOM 718 C C . GLY A 1 95 ? 5.426 -7.927 -8.975 1.00 94.62 95 GLY A C 1
ATOM 719 O O . GLY A 1 95 ? 4.752 -8.218 -9.967 1.00 94.62 95 GLY A O 1
ATOM 720 N N . PHE A 1 96 ? 6.729 -7.667 -9.062 1.00 92.75 96 PHE A N 1
ATOM 721 C CA . PHE A 1 96 ? 7.523 -7.794 -10.283 1.00 92.75 96 PHE A CA 1
ATOM 722 C C . PHE A 1 96 ? 8.129 -9.199 -10.406 1.00 92.75 96 PHE A C 1
ATOM 724 O O . PHE A 1 96 ? 8.391 -9.855 -9.397 1.00 92.75 96 PHE A O 1
ATOM 731 N N . PRO A 1 97 ? 8.376 -9.696 -11.629 1.00 90.50 97 PRO A N 1
ATOM 732 C CA . PRO A 1 97 ? 9.212 -10.875 -11.808 1.00 90.50 97 PRO A CA 1
ATOM 733 C C . PRO A 1 97 ? 10.658 -10.579 -11.367 1.00 90.50 97 PRO A C 1
ATOM 735 O O . PRO A 1 97 ? 11.145 -9.460 -11.570 1.00 90.50 97 PRO A O 1
ATOM 738 N N . PRO A 1 98 ? 11.368 -11.571 -10.803 1.00 83.62 98 PRO A N 1
ATOM 739 C CA . PRO A 1 98 ? 12.772 -11.417 -10.444 1.00 83.62 98 PRO A CA 1
ATOM 740 C C . PRO A 1 98 ? 13.634 -11.202 -11.696 1.00 83.62 98 PRO A C 1
ATOM 742 O O . PRO A 1 98 ? 13.274 -11.631 -12.796 1.00 83.62 98 PRO A O 1
ATOM 745 N N . ARG A 1 99 ? 14.815 -10.584 -11.534 1.00 78.25 99 ARG A N 1
ATOM 746 C CA . ARG A 1 99 ? 15.737 -10.289 -12.654 1.00 78.25 99 ARG A CA 1
ATOM 747 C C . ARG A 1 99 ? 16.127 -11.533 -13.463 1.00 78.25 99 ARG A C 1
ATOM 749 O O . ARG A 1 99 ? 16.277 -11.445 -14.675 1.00 78.25 99 ARG A O 1
ATOM 756 N N . ALA A 1 100 ? 16.251 -12.687 -12.805 1.00 80.88 100 ALA A N 1
ATOM 757 C CA . ALA A 1 100 ? 16.566 -13.966 -13.448 1.00 80.88 100 ALA A CA 1
ATOM 758 C C . ALA A 1 100 ? 15.415 -14.532 -14.311 1.00 80.88 100 ALA A C 1
ATOM 760 O O . ALA A 1 100 ? 15.582 -15.560 -14.966 1.00 80.88 100 ALA A O 1
ATOM 761 N N . GLY A 1 101 ? 14.254 -13.870 -14.325 1.00 80.00 101 GLY A N 1
ATOM 762 C CA . GLY A 1 101 ? 13.025 -14.383 -14.915 1.00 80.00 101 GLY A CA 1
ATOM 763 C C . GLY A 1 101 ? 12.301 -15.352 -13.979 1.00 80.00 101 GLY A C 1
ATOM 764 O O . GLY A 1 101 ? 12.884 -15.929 -13.064 1.00 80.00 101 GLY A O 1
ATOM 765 N N . GLY A 1 102 ? 10.994 -15.512 -14.191 1.00 87.38 102 GLY A N 1
ATOM 766 C CA . GLY A 1 102 ? 10.163 -16.407 -13.390 1.00 87.38 102 GLY A CA 1
ATOM 767 C C . GLY A 1 102 ? 8.772 -15.851 -13.114 1.00 87.38 102 GLY A C 1
ATOM 768 O O . GLY A 1 102 ? 8.314 -14.903 -13.757 1.00 87.38 102 GLY A O 1
ATOM 769 N N . ARG A 1 103 ? 8.090 -16.474 -12.148 1.00 92.38 103 ARG A N 1
ATOM 770 C CA . ARG A 1 103 ? 6.788 -16.013 -11.664 1.00 92.38 103 ARG A CA 1
ATOM 771 C C . ARG A 1 103 ? 6.948 -14.636 -10.995 1.00 92.38 103 ARG A C 1
ATOM 773 O O . ARG A 1 103 ? 7.931 -14.445 -10.281 1.00 92.38 103 ARG A O 1
ATOM 780 N N . PRO A 1 104 ? 5.997 -13.703 -11.185 1.00 93.62 104 PRO A N 1
ATOM 781 C CA . PRO A 1 104 ? 5.957 -12.468 -10.410 1.00 93.62 104 PRO A CA 1
ATOM 782 C C . PRO A 1 104 ? 5.973 -12.742 -8.905 1.00 93.62 104 PRO A C 1
ATOM 784 O O . PRO A 1 104 ? 5.277 -13.653 -8.445 1.00 93.62 104 PRO A O 1
ATOM 787 N N . ALA A 1 105 ? 6.743 -11.944 -8.169 1.00 95.44 105 ALA A N 1
ATOM 788 C CA . ALA A 1 105 ? 6.715 -11.921 -6.715 1.00 95.44 105 ALA A CA 1
ATOM 789 C C . ALA A 1 105 ? 5.356 -11.422 -6.194 1.00 95.44 105 ALA A C 1
ATOM 791 O O . ALA A 1 105 ? 4.448 -11.075 -6.960 1.00 95.44 105 ALA A O 1
ATOM 792 N N . ASP A 1 106 ? 5.212 -11.378 -4.878 1.00 97.31 106 ASP A N 1
ATOM 793 C CA . ASP A 1 106 ? 3.983 -10.939 -4.233 1.00 97.31 106 ASP A CA 1
ATOM 794 C C . ASP A 1 106 ? 3.996 -9.431 -3.964 1.00 97.31 106 ASP A C 1
ATOM 796 O O . ASP A 1 106 ? 5.041 -8.776 -3.946 1.00 97.31 106 ASP A O 1
ATOM 800 N N . GLN A 1 107 ? 2.811 -8.870 -3.736 1.00 97.88 107 GLN A N 1
ATOM 801 C CA . GLN A 1 107 ? 2.693 -7.574 -3.081 1.00 97.88 107 GLN A CA 1
ATOM 802 C C . GLN A 1 107 ? 2.410 -7.792 -1.593 1.00 97.88 107 GLN A C 1
ATOM 804 O O . GLN A 1 107 ? 1.418 -8.428 -1.240 1.00 97.88 107 GLN A O 1
ATOM 809 N N . VAL A 1 108 ? 3.241 -7.225 -0.724 1.00 98.25 108 VAL A N 1
ATOM 810 C CA . VAL A 1 108 ? 3.053 -7.242 0.728 1.00 98.25 108 VAL A CA 1
ATOM 811 C C . VAL A 1 108 ? 2.437 -5.921 1.166 1.00 98.25 108 VAL A C 1
ATOM 813 O O . VAL A 1 108 ? 3.063 -4.864 1.088 1.00 98.25 108 VAL A O 1
ATOM 816 N N . VAL A 1 109 ? 1.201 -5.979 1.651 1.00 98.12 109 VAL A N 1
ATOM 817 C CA . VAL A 1 109 ? 0.488 -4.828 2.209 1.00 98.12 109 VAL A CA 1
ATOM 818 C C . VAL A 1 109 ? 0.622 -4.846 3.724 1.00 98.12 109 VAL A C 1
ATOM 820 O O . VAL A 1 109 ? 0.218 -5.809 4.378 1.00 98.12 109 VAL A O 1
ATOM 823 N N . ILE A 1 110 ? 1.170 -3.768 4.275 1.00 98.00 110 ILE A N 1
ATOM 824 C CA . ILE A 1 110 ? 1.326 -3.524 5.704 1.00 98.00 110 ILE A CA 1
ATOM 825 C C . ILE A 1 110 ? 0.307 -2.460 6.096 1.00 98.00 110 ILE A C 1
ATOM 827 O O . ILE A 1 110 ? 0.456 -1.276 5.801 1.00 98.00 110 ILE A O 1
ATOM 831 N N . VAL A 1 111 ? -0.760 -2.899 6.743 1.00 97.81 111 VAL A N 1
ATOM 832 C CA . VAL A 1 111 ? -1.806 -2.031 7.267 1.00 97.81 111 VAL A CA 1
ATOM 833 C C . VAL A 1 111 ? -1.326 -1.408 8.573 1.00 97.81 111 VAL A C 1
ATOM 835 O O . VAL A 1 111 ? -0.927 -2.119 9.494 1.00 97.81 111 VAL A O 1
ATOM 838 N N . VAL A 1 112 ? -1.423 -0.082 8.673 1.00 97.38 112 VAL A N 1
ATOM 839 C CA . VAL A 1 112 ? -1.091 0.680 9.883 1.00 97.38 112 VAL A CA 1
ATOM 840 C C . VAL A 1 112 ? -2.368 1.330 10.423 1.00 97.38 112 VAL A C 1
ATOM 842 O O . VAL A 1 112 ? -2.727 2.427 9.986 1.00 97.38 112 VAL A O 1
ATOM 845 N N . PRO A 1 113 ? -3.089 0.681 11.357 1.00 97.31 113 PRO A N 1
ATOM 846 C CA . PRO A 1 113 ? -4.284 1.256 11.965 1.00 97.31 113 PRO A CA 1
ATOM 847 C C . PRO A 1 113 ? -3.958 2.579 12.667 1.00 97.31 113 PRO A C 1
ATOM 849 O O . PRO A 1 113 ? -3.074 2.641 13.524 1.00 97.31 113 PRO A O 1
ATOM 852 N N . LYS A 1 114 ? -4.672 3.646 12.311 1.00 97.31 114 LYS A N 1
ATOM 853 C CA . LYS A 1 114 ? -4.572 4.959 12.951 1.00 97.31 114 LYS A CA 1
ATOM 854 C C . LYS A 1 114 ? -5.869 5.272 13.677 1.00 97.31 114 LYS A C 1
ATOM 856 O O . LYS A 1 114 ? -6.955 5.131 13.122 1.00 97.31 114 LYS A O 1
ATOM 861 N N . PHE A 1 115 ? -5.742 5.735 14.912 1.00 95.38 115 PHE A N 1
ATOM 862 C CA . PHE A 1 115 ? -6.861 6.212 15.714 1.00 95.38 115 PHE A CA 1
ATOM 863 C C . PHE A 1 115 ? -6.739 7.729 15.879 1.00 95.38 115 PHE A C 1
ATOM 865 O O . PHE A 1 115 ? -5.617 8.232 16.003 1.00 95.38 115 PHE A O 1
ATOM 872 N N . PRO A 1 116 ? -7.856 8.472 15.851 1.00 93.56 116 PRO A N 1
ATOM 873 C CA . PRO A 1 116 ? -7.821 9.905 16.090 1.00 93.56 116 PRO A CA 1
ATOM 874 C C . PRO A 1 116 ? -7.346 10.187 17.521 1.00 93.56 116 PRO A C 1
ATOM 876 O O . PRO A 1 116 ? -7.658 9.447 18.452 1.00 93.56 116 PRO A O 1
ATOM 879 N N . THR A 1 117 ? -6.596 11.274 17.697 1.00 94.62 117 THR A N 1
ATOM 880 C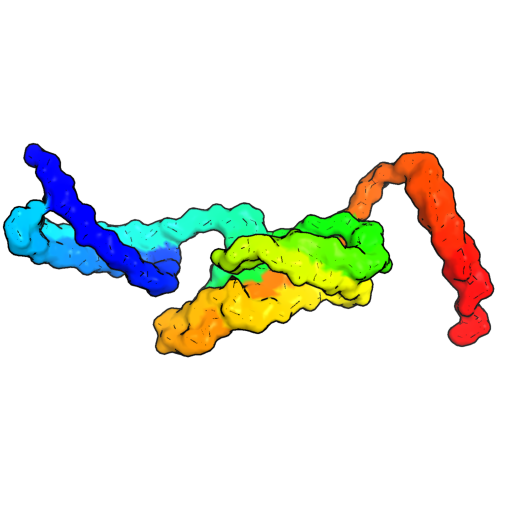 CA . THR A 1 117 ? -6.101 11.709 19.015 1.00 94.62 117 THR A CA 1
ATOM 881 C C . THR A 1 117 ? -7.190 12.348 19.871 1.00 94.62 117 THR A C 1
ATOM 883 O O . THR A 1 117 ? -7.075 12.377 21.093 1.00 94.62 117 THR A O 1
ATOM 886 N N . GLN A 1 118 ? -8.241 12.864 19.234 1.00 95.75 118 GLN A N 1
ATOM 887 C CA . GLN A 1 118 ? -9.402 13.471 19.872 1.00 95.75 118 GLN A CA 1
ATOM 888 C C . GLN A 1 118 ? -10.669 12.793 19.373 1.00 95.75 118 GLN A C 1
ATOM 890 O O . GLN A 1 118 ? -10.799 12.480 18.188 1.00 95.75 118 GLN A O 1
ATOM 895 N N . LEU A 1 119 ? -11.615 12.599 20.282 1.00 94.81 119 LEU A N 1
ATOM 896 C CA . LEU A 1 119 ? -12.897 11.983 19.993 1.00 94.81 119 LEU A CA 1
ATOM 897 C C . LEU A 1 119 ? -14.007 13.009 20.203 1.00 94.81 119 LEU A C 1
ATOM 899 O O . LEU A 1 119 ? -13.968 13.832 21.115 1.00 94.81 119 LEU A O 1
ATOM 903 N N . SER A 1 120 ? -15.019 12.964 19.345 1.00 96.44 120 SER A N 1
ATOM 904 C CA . SER A 1 120 ? -16.270 13.670 19.609 1.00 96.44 120 SER A CA 1
ATOM 905 C C . SER A 1 120 ? -17.002 13.027 20.790 1.00 96.44 120 SER A C 1
ATOM 907 O O . SER A 1 120 ? -16.863 11.828 21.039 1.00 96.44 120 SER A O 1
ATOM 909 N N . ARG A 1 121 ? -17.873 13.794 21.460 1.00 97.25 121 ARG A N 1
ATOM 910 C CA . ARG A 1 121 ? -18.725 13.283 22.552 1.00 97.25 121 ARG A CA 1
ATOM 911 C C . ARG A 1 121 ? -19.496 12.018 22.160 1.00 97.25 121 ARG A C 1
ATOM 913 O O . ARG A 1 121 ? -19.684 11.129 22.984 1.00 97.25 121 ARG A O 1
ATOM 920 N N . GLU A 1 122 ? -19.938 11.928 20.905 1.00 96.62 122 GLU A N 1
ATOM 921 C CA . GLU A 1 122 ? -20.653 10.747 20.415 1.00 96.62 122 GLU A CA 1
ATOM 922 C C . GLU A 1 122 ? -19.726 9.537 20.248 1.00 96.62 122 GLU A C 1
ATOM 924 O O . GLU A 1 122 ? -20.079 8.437 20.669 1.00 96.62 122 GLU A O 1
ATOM 929 N N . GLN A 1 123 ? -18.519 9.722 19.704 1.00 94.88 123 GLN A N 1
ATOM 930 C CA . GLN A 1 123 ? -17.528 8.643 19.600 1.00 94.88 123 GLN A CA 1
ATOM 931 C C . GLN A 1 123 ? -17.099 8.133 20.982 1.00 94.88 123 GLN A C 1
ATOM 933 O O . GLN A 1 123 ? -17.042 6.922 21.184 1.00 94.88 123 GLN A O 1
ATOM 938 N N . GLU A 1 124 ? -16.869 9.027 21.949 1.00 95.62 124 GLU A N 1
ATOM 939 C CA . GLU A 1 124 ? -16.584 8.642 23.339 1.00 95.62 124 GLU A CA 1
ATOM 940 C C . GLU A 1 124 ? -17.731 7.827 23.941 1.00 95.62 124 GLU A C 1
ATOM 942 O O . GLU A 1 124 ? -17.507 6.765 24.523 1.00 95.62 124 GLU A O 1
ATOM 947 N N . ARG A 1 125 ? -18.980 8.272 23.754 1.00 96.88 125 ARG A N 1
ATOM 948 C CA . ARG A 1 125 ? -20.168 7.551 24.229 1.00 96.88 125 ARG A CA 1
ATOM 949 C C . ARG A 1 125 ? -20.257 6.144 23.636 1.00 96.88 125 ARG A C 1
ATOM 951 O O . ARG A 1 125 ? -20.554 5.195 24.363 1.00 96.88 125 ARG A O 1
ATOM 958 N N . LEU A 1 126 ? -20.001 5.996 22.335 1.00 95.31 126 LEU A N 1
ATOM 959 C CA . LEU A 1 126 ? -20.014 4.702 21.647 1.00 95.31 126 LEU A CA 1
ATOM 960 C C . LEU A 1 126 ? -18.906 3.774 22.154 1.00 95.31 126 LEU A C 1
ATOM 962 O O . LEU A 1 126 ? -19.170 2.598 22.403 1.00 95.31 126 LEU A O 1
ATOM 966 N N . LEU A 1 127 ? -17.696 4.298 22.357 1.00 93.31 127 LEU A N 1
ATOM 967 C CA . LEU A 1 127 ? -16.573 3.522 22.883 1.00 93.31 127 LEU A CA 1
ATOM 968 C C . LEU A 1 127 ? -16.794 3.106 24.339 1.00 93.31 127 LEU A C 1
ATOM 970 O O . LEU A 1 127 ? -16.561 1.948 24.671 1.00 93.31 127 LEU A O 1
ATOM 974 N N . ASN A 1 128 ? -17.331 3.989 25.183 1.00 94.12 128 ASN A N 1
ATOM 975 C CA . ASN A 1 128 ? -17.701 3.654 26.560 1.00 94.12 128 ASN A CA 1
ATOM 976 C C . ASN A 1 128 ? -18.771 2.560 26.606 1.00 94.12 128 ASN A C 1
ATOM 978 O O . ASN A 1 128 ? -18.688 1.635 27.413 1.00 94.12 128 ASN A O 1
ATOM 982 N N . ARG A 1 129 ? -19.765 2.627 25.711 1.00 95.31 129 ARG A N 1
ATOM 983 C CA . ARG A 1 129 ? -20.786 1.582 25.596 1.00 95.31 129 ARG A CA 1
ATOM 984 C C . ARG A 1 129 ? -20.175 0.253 25.163 1.00 95.31 129 ARG A C 1
ATOM 986 O O . ARG A 1 129 ? -20.519 -0.768 25.746 1.00 95.31 129 ARG A O 1
ATOM 993 N N . LEU A 1 130 ? -19.277 0.265 24.176 1.00 93.25 130 LEU A N 1
ATOM 994 C CA . LEU A 1 130 ? -18.545 -0.930 23.761 1.00 93.25 130 LEU A CA 1
ATOM 995 C C . LEU A 1 130 ? -17.749 -1.509 24.940 1.00 93.25 130 LEU A C 1
ATOM 997 O O . LEU A 1 130 ? -17.921 -2.680 25.255 1.00 93.25 130 LEU A O 1
ATOM 1001 N N . ALA A 1 131 ? -16.973 -0.688 25.652 1.00 93.12 131 ALA A N 1
ATOM 1002 C CA . ALA A 1 131 ? -16.185 -1.115 26.809 1.00 93.12 131 ALA A CA 1
ATOM 1003 C C . ALA A 1 131 ? -17.049 -1.741 27.916 1.00 93.12 131 ALA A C 1
ATOM 1005 O O . ALA A 1 131 ? -16.718 -2.806 28.430 1.00 93.12 131 ALA A O 1
ATOM 1006 N N . ALA A 1 132 ? -18.201 -1.140 28.230 1.00 94.12 132 ALA A N 1
ATOM 1007 C CA . ALA A 1 132 ? -19.134 -1.681 29.215 1.00 94.12 132 ALA A CA 1
ATOM 1008 C C . ALA A 1 132 ? -19.686 -3.067 28.826 1.00 94.12 132 ALA A C 1
ATOM 1010 O O . ALA A 1 132 ? -19.969 -3.874 29.708 1.00 94.12 132 ALA A O 1
ATOM 1011 N N . THR A 1 133 ? -19.823 -3.368 27.526 1.00 92.00 133 THR A N 1
ATOM 1012 C CA . THR A 1 133 ? -20.240 -4.711 27.078 1.00 92.00 133 THR A CA 1
ATOM 1013 C C . THR A 1 133 ? -19.151 -5.769 27.229 1.00 92.00 133 THR A C 1
ATOM 1015 O O . THR A 1 133 ? -19.478 -6.946 27.365 1.00 92.00 133 THR A O 1
ATOM 1018 N N . THR A 1 134 ? -17.881 -5.366 27.239 1.00 80.31 134 THR A N 1
ATOM 1019 C CA . THR A 1 134 ? -16.731 -6.272 27.368 1.00 80.31 134 THR A CA 1
ATOM 1020 C C . THR A 1 134 ? -16.371 -6.523 28.832 1.00 80.31 134 THR A C 1
ATOM 1022 O O . THR A 1 134 ? -16.104 -7.655 29.214 1.00 80.31 134 THR A O 1
ATOM 1025 N N . SER A 1 135 ? -16.461 -5.502 29.689 1.00 69.19 135 SER A N 1
ATOM 1026 C CA . SER A 1 135 ? -16.113 -5.598 31.117 1.00 69.19 135 SER A CA 1
ATOM 1027 C C . SER A 1 135 ? -17.090 -6.429 31.968 1.00 69.19 135 SER A C 1
ATOM 1029 O O . SER A 1 135 ? -16.873 -6.587 33.165 1.00 69.19 135 SER A O 1
ATOM 1031 N N . GLY A 1 136 ? -18.171 -6.950 31.379 1.00 57.88 136 GLY A N 1
ATOM 1032 C CA . GLY A 1 136 ? -19.175 -7.773 32.062 1.00 57.88 136 GLY A CA 1
ATOM 1033 C C . GLY A 1 136 ? -19.092 -9.277 31.783 1.00 57.88 136 GLY A C 1
ATOM 1034 O O . GLY A 1 136 ? -19.996 -9.993 32.214 1.00 57.88 136 GLY A O 1
ATOM 1035 N N . LYS A 1 137 ? -18.089 -9.767 31.032 1.00 54.66 137 LYS A N 1
ATOM 1036 C CA . LYS A 1 137 ? -18.091 -11.157 30.535 1.00 54.66 137 LYS A CA 1
ATOM 1037 C C . LYS A 1 137 ? -16.794 -11.968 30.614 1.00 54.66 137 LYS A C 1
ATOM 1039 O O . LYS A 1 137 ? -16.801 -13.070 30.084 1.00 54.66 137 LYS A O 1
ATOM 1044 N N . ASP A 1 138 ? -15.786 -11.527 31.363 1.00 50.91 138 ASP A N 1
ATOM 1045 C CA . ASP A 1 138 ? -14.584 -12.337 31.625 1.00 50.91 138 ASP A CA 1
ATOM 1046 C C . ASP A 1 138 ? -14.488 -12.715 33.110 1.00 50.91 138 ASP A C 1
ATOM 1048 O O . ASP A 1 138 ? -13.709 -12.182 33.897 1.00 50.91 138 ASP A O 1
ATOM 1052 N N . GLY A 1 139 ? -15.356 -13.656 33.477 1.00 48.41 139 GLY A N 1
ATOM 1053 C CA . GLY A 1 139 ? -15.134 -14.627 34.540 1.00 48.41 139 GLY A CA 1
ATOM 1054 C C . GLY A 1 139 ? -15.308 -16.012 33.921 1.00 48.41 139 GLY A C 1
ATOM 1055 O O . GLY A 1 139 ? -16.399 -16.576 33.999 1.00 48.41 139 GLY A O 1
ATOM 1056 N N . GLY A 1 140 ? -14.266 -16.500 33.242 1.00 34.84 140 GLY A N 1
ATOM 1057 C CA . GLY A 1 140 ? -14.230 -17.787 32.543 1.00 34.84 140 GLY A CA 1
ATOM 1058 C C . GLY A 1 140 ? -12.917 -17.994 31.811 1.00 34.84 140 GLY A C 1
ATOM 1059 O O . GLY A 1 140 ? -12.762 -17.367 30.745 1.00 34.84 140 GLY A O 1
#

Secondary structure (DSSP, 8-state):
-------PPPTT--TT-EEEEPPBTTTBSS-EEEE---PPPSS-EE-TTS-EEEEEEEEHHHHHTT-EEEEEETTEEEEEE--TT--EEEETT-SPPPTT--S---EEEEEEEE--SS--HHHHHHHHHHHHHHTTS---

Foldseek 3Di:
DDADDDDDDDPPDDQQDWDWAAADVPGGNDIDIDGDHDDDDPAWDADQQQEIEGEDEDAQVCLVVQHWDWDQFPVGTDIDRHHNVDQKDWAAQRTAAHPVGDGHHTYIYGYDHDYDPDDDPVRVVVVVVVVVVVVPPPPD

Radius of gyration: 24.35 Å; chains: 1; bounding box: 47×37×76 Å

pLDDT: mean 89.26, std 11.26, range [34.84, 98.25]

Sequence (140 aa):
ARYRVSVRLPANLNDGDVLHVGPQRGASTVAHDIHVEVLPHASLVREDDGTVRCELPVDGFAWVANRTIDIPTLRGAQALGLQRGQVMYSLAGQGFPPRAGGRPADQVVIVVPKFPTQLSREQERLLNRLAATTSGKDGG

=== Feature glossary ===
Legend for the data blocks above and below:

— What the protein is —

The amino-acid sequence is the protein's primary structure: the linear order of residues from the N-terminus to the C-terminus, written in one-letter code. Everything else here — the 3D coordinates, the secondary structure, the domain annotations — is ultimately a consequence of this string.

Functional annotations link the protein to curated databases. InterPro entries identify conserved domains and families by matching the sequence against member-database signatures (Pfam, PROSITE, CDD, …). Gene Ontology (GO) terms describe molecular function, biological process, and cellular component in a controlled vocabulary. CATH places the structure in a hierarchical fold classification (Class/Architecture/Topology/Homologous-superfamily). The organism is the source species.

— Where its atoms are —

Atomic coordinates in PDBx/mmCIF format — the same representation the Protein Data Bank distributes. Each line of the _atom_site loop places one backbone atom in Cartesian space (units: ångströms, origin: arbitrary).

The six renders are orthographic views along the three Cartesian axes in both directions. Representation (cartoon, sticks, or surface) and color scheme (sequence-rainbow or by-chain) vary across proteins so the training set covers all the common visualization conventions.

— Local backbone conformation —

Eight-state secondary structure (DSSP): H is the canonical α-helix, G the tighter 3₁₀-helix, I the wider π-helix; E/B are β-structure, T and S are turns and bends, and '-' is everything else. DSSP derives these from the pattern of main-chain N–H···O=C hydrogen bonds, not from the sequence.

Three-state secondary structure (P-SEA) collapses the eight DSSP classes into helix (a), strand (b), and coil (c). P-SEA assigns these from Cα geometry alone — distances and angles — without requiring backbone oxygens, so it works on any Cα trace.

φ (phi) and ψ (psi) are the two rotatable backbone dihedrals per residue: φ is the C(i-1)–N–Cα–C torsion, ψ is the N–Cα–C–N(i+1) torsion, both in degrees on (−180°, 180°]. α-helical residues cluster near (−60°, −45°); β-strand residues near (−120°, +130°). A Ramachandran plot is simply a scatter of (φ, ψ) for every residue.

— Global shape and packing —

The geometric summary reports three shape descriptors. Rg (radius of gyration) measures how spread out the Cα atoms are about their centre of mas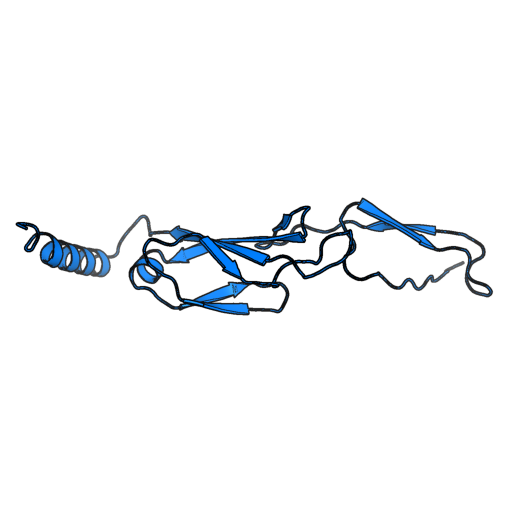s; compact globular proteins have small Rg, elongated or unfolded ones large. Cα contacts (<8 Å, |i−j|>4) count long-range residue pairs in spatial proximity — high for tightly packed folds, near zero for rods or random coil. The bounding-box extents give the protein's footprint along x, y, z in Å.

SASA measures how much of the protein is reachable by solvent. It is computed by rolling a water-sized probe over the atomic surface and summing the exposed area (Å²). Per-residue SASA distinguishes core (buried, low SASA) from surface (exposed, high SASA) residues; total SASA is a whole-molecule size measure.

Plot images: a contact map (which residues are close in 3D, as an N×N binary image), a Ramachandran scatter (backbone torsion angles, revealing secondary-structure composition at a glance), and — for AlphaFold structures — a PAE heatmap (pairw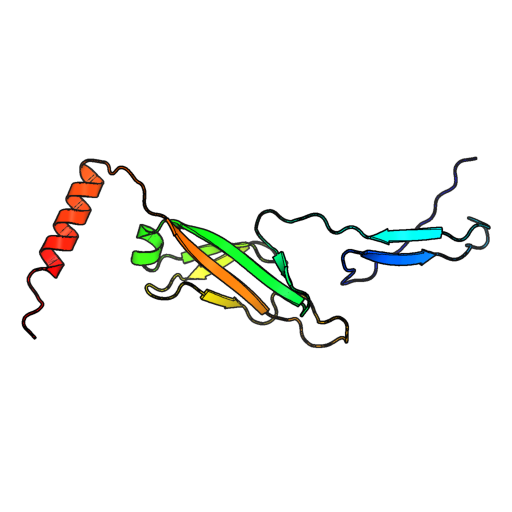ise prediction confidence).

— Structural neighborhood —

A 3Di character summarizes, for each residue, the relative orientation of the Cα frame of its nearest spatial neighbor. Because it encodes fold topology rather than chemistry, 3Di alignments detect remote structural similarity that sequence alignment misses.

The Foldseek neighbor list gives the closest experimentally determined structures in the PDB, ranked by structural alignment. TM-score near 1 means near-identical fold; near 0.3 means only rough topology match. This is how one finds what a novel AlphaFold prediction most resembles in the solved-structure universe.

— Confidence and disorder —

For AlphaFold models, the B-factor field carries pLDDT — the model's own estimate of local accuracy on a 0–100 scale. Regions with pLDDT<50 should be treated as essentially unmodeled; they often correspond to intrinsically disordered segments.

Crystallographic B-factors measure how much each atom's electron density is smeared out, in Å². They rise in mobile loops and surface residues and fall in the buried interior. In AlphaFold models this column is repurposed to hold pLDDT instead.

Predicted Aligned Error (PAE) is an AlphaFold confidence matrix: entry (i, j) is the expected error in the position of residue j, in ångströms, when the prediction is superimposed on the true structure at residue i. Low PAE within a block of residues means that block is internally rigid and well-predicted; high PAE between two blocks means their relative placement is uncertain even if each block individually is confident.